Protein AF-A0A2Z2KR26-F1 (afdb_monomer_lite)

Structure (mmCIF, N/CA/C/O backbone):
data_AF-A0A2Z2KR26-F1
#
_entry.id   AF-A0A2Z2KR26-F1
#
loop_
_atom_site.group_PDB
_atom_site.id
_atom_site.type_symbol
_atom_site.label_atom_id
_atom_site.label_alt_id
_atom_site.label_comp_id
_atom_site.label_asym_id
_atom_site.label_entity_id
_atom_site.label_seq_id
_atom_site.pdbx_PDB_ins_code
_atom_site.Cartn_x
_atom_site.Cartn_y
_atom_site.Cartn_z
_atom_site.occupancy
_atom_site.B_iso_or_equiv
_atom_site.auth_seq_id
_atom_site.auth_comp_id
_atom_site.auth_asym_id
_atom_site.auth_atom_id
_atom_site.pdbx_PDB_model_num
ATOM 1 N N . MET A 1 1 ? -11.160 -92.197 1.925 1.00 49.91 1 MET A N 1
ATOM 2 C CA . MET A 1 1 ? -10.062 -91.532 1.188 1.00 49.91 1 MET A CA 1
ATOM 3 C C . MET A 1 1 ? -10.575 -91.159 -0.193 1.00 49.91 1 MET A C 1
ATOM 5 O O . MET A 1 1 ? -11.254 -91.985 -0.786 1.00 49.91 1 MET A O 1
ATOM 9 N N . ALA A 1 2 ? -10.219 -89.952 -0.644 1.00 50.59 2 ALA A N 1
ATOM 10 C CA . ALA A 1 2 ? -10.599 -89.254 -1.880 1.00 50.59 2 ALA A CA 1
ATOM 11 C C . ALA A 1 2 ? -11.915 -88.451 -1.834 1.00 50.59 2 ALA A C 1
ATOM 13 O O . ALA A 1 2 ? -12.913 -88.837 -2.432 1.00 50.59 2 ALA A O 1
ATOM 14 N N . GLU A 1 3 ? -11.868 -87.281 -1.190 1.00 43.31 3 GLU A N 1
ATOM 15 C CA . GLU A 1 3 ? -12.733 -86.158 -1.562 1.00 43.31 3 GLU A CA 1
ATOM 16 C C . GLU A 1 3 ? -11.897 -85.219 -2.443 1.00 43.31 3 GLU A C 1
ATOM 18 O O . GLU A 1 3 ? -10.825 -84.758 -2.044 1.00 43.31 3 GLU A O 1
ATOM 23 N N . LYS A 1 4 ? -12.321 -85.063 -3.699 1.00 52.75 4 LYS A N 1
ATOM 24 C CA . LYS A 1 4 ? -11.693 -84.188 -4.689 1.00 52.75 4 LYS A CA 1
ATOM 25 C C . LYS A 1 4 ? -12.066 -82.744 -4.363 1.00 52.75 4 LYS A C 1
ATOM 27 O O . LYS A 1 4 ? -13.241 -82.432 -4.223 1.00 52.75 4 LYS A O 1
ATOM 32 N N . THR A 1 5 ? -11.062 -81.882 -4.290 1.00 45.09 5 THR A N 1
ATOM 33 C CA . THR A 1 5 ? -11.213 -80.428 -4.223 1.00 45.09 5 THR A CA 1
ATOM 34 C C . THR A 1 5 ? -11.721 -79.901 -5.566 1.00 45.09 5 THR A C 1
ATOM 36 O O . THR A 1 5 ? -10.989 -79.955 -6.556 1.00 45.09 5 THR A O 1
ATOM 39 N N . ASP A 1 6 ? -12.956 -79.404 -5.599 1.00 48.00 6 ASP A N 1
ATOM 40 C CA . ASP A 1 6 ? -13.482 -78.578 -6.687 1.00 48.00 6 ASP A CA 1
ATOM 41 C C . ASP A 1 6 ? -13.163 -77.111 -6.359 1.00 48.00 6 ASP A C 1
ATOM 43 O O . ASP A 1 6 ? -13.565 -76.594 -5.316 1.00 48.00 6 ASP A O 1
ATOM 47 N N . ALA A 1 7 ? -12.345 -76.470 -7.192 1.00 54.47 7 ALA A N 1
ATOM 48 C CA . ALA A 1 7 ? -12.055 -75.047 -7.080 1.00 54.47 7 ALA A CA 1
ATOM 49 C C . ALA A 1 7 ? -13.142 -74.276 -7.846 1.00 54.47 7 ALA A C 1
ATOM 51 O O . ALA A 1 7 ? -13.258 -74.481 -9.060 1.00 54.47 7 ALA A O 1
ATOM 52 N N . PRO A 1 8 ? -13.914 -73.370 -7.214 1.00 51.34 8 PRO A N 1
ATOM 53 C CA . PRO A 1 8 ? -14.866 -72.565 -7.955 1.00 51.34 8 PRO A CA 1
ATOM 54 C C . PRO A 1 8 ? -14.085 -71.575 -8.818 1.00 51.34 8 PRO A C 1
ATOM 56 O O . PRO A 1 8 ? -13.494 -70.609 -8.335 1.00 51.34 8 PRO A O 1
ATOM 59 N N . THR A 1 9 ? -14.077 -71.832 -10.122 1.00 51.34 9 THR A N 1
ATOM 60 C CA . THR A 1 9 ? -13.609 -70.870 -11.118 1.00 51.34 9 THR A CA 1
ATOM 61 C C . THR A 1 9 ? -14.747 -69.868 -11.307 1.00 51.34 9 THR A C 1
ATOM 63 O O . THR A 1 9 ? -15.649 -70.082 -12.115 1.00 51.34 9 THR A O 1
ATOM 66 N N . ALA A 1 10 ? -14.776 -68.819 -10.481 1.00 55.88 10 ALA A N 1
ATOM 67 C CA . ALA A 1 10 ? -15.762 -67.750 -10.594 1.00 55.88 10 ALA A CA 1
ATOM 68 C C . ALA A 1 10 ? -15.545 -67.008 -11.922 1.00 55.88 10 ALA A C 1
ATOM 70 O O . ALA A 1 10 ? -14.549 -66.312 -12.109 1.00 55.88 10 ALA A O 1
ATOM 71 N N . THR A 1 11 ? -16.466 -67.208 -12.866 1.00 51.25 11 THR A N 1
ATOM 72 C CA . THR A 1 11 ? -16.536 -66.412 -14.094 1.00 51.25 11 THR A CA 1
ATOM 73 C C . THR A 1 11 ? -17.292 -65.129 -13.745 1.00 51.25 11 THR A C 1
ATOM 75 O O . THR A 1 11 ? -18.431 -65.243 -13.287 1.00 51.25 11 THR A O 1
ATOM 78 N N . PRO A 1 12 ? -16.689 -63.937 -13.896 1.00 60.00 12 PRO A N 1
ATOM 79 C CA . PRO A 1 12 ? -17.327 -62.685 -13.499 1.00 60.00 12 PRO A CA 1
ATOM 80 C C . PRO A 1 12 ? -18.620 -62.459 -14.288 1.00 60.00 12 PRO A C 1
ATOM 82 O O . PRO A 1 12 ? -18.698 -62.745 -15.487 1.00 60.00 12 PRO A O 1
ATOM 85 N N . THR A 1 13 ? -19.649 -61.972 -13.601 1.00 61.34 13 THR A N 1
ATOM 86 C CA . THR A 1 13 ? -20.971 -61.713 -14.180 1.00 61.34 13 THR A CA 1
ATOM 87 C C . THR A 1 13 ? -20.961 -60.467 -15.073 1.00 61.34 13 THR A C 1
ATOM 89 O O . THR A 1 13 ? -20.104 -59.590 -14.966 1.00 61.34 13 THR A O 1
ATOM 92 N N . ALA A 1 14 ? -21.937 -60.363 -15.981 1.00 63.22 14 ALA A N 1
ATOM 93 C CA . ALA A 1 14 ? -22.038 -59.240 -16.918 1.00 63.22 14 ALA A CA 1
ATOM 94 C C . ALA A 1 14 ? -22.244 -57.869 -16.231 1.00 63.22 14 ALA A C 1
ATOM 96 O O . ALA A 1 14 ? -21.935 -56.840 -16.831 1.00 63.22 14 ALA A O 1
ATOM 97 N N . GLU A 1 15 ? -22.746 -57.840 -14.991 1.00 60.28 15 GLU A N 1
ATOM 98 C CA . GLU A 1 15 ? -22.842 -56.621 -14.173 1.00 60.28 15 GLU A CA 1
ATOM 99 C C . GLU A 1 15 ? -21.497 -56.234 -13.547 1.00 60.28 15 GLU A C 1
ATOM 101 O O . GLU A 1 15 ? -21.145 -55.055 -13.556 1.00 60.28 15 GLU A O 1
ATOM 106 N N . GLU A 1 16 ? -20.700 -57.208 -13.096 1.00 59.56 16 GLU A N 1
ATOM 107 C CA . GLU A 1 16 ? -19.345 -56.962 -12.585 1.00 59.56 16 GLU A CA 1
ATOM 108 C C . GLU A 1 16 ? -18.426 -56.438 -13.698 1.00 59.56 16 GLU A C 1
ATOM 110 O O . GLU A 1 16 ? -17.691 -55.480 -13.484 1.00 59.56 16 GLU A O 1
ATOM 115 N N . LEU A 1 17 ? -18.532 -56.973 -14.920 1.00 62.06 17 LEU A N 1
ATOM 116 C CA . LEU A 1 17 ? -17.764 -56.481 -16.074 1.00 62.06 17 LEU A CA 1
ATOM 117 C C . LEU A 1 17 ? -18.110 -55.028 -16.450 1.00 62.06 17 LEU A C 1
ATOM 119 O O . LEU A 1 17 ? -17.209 -54.256 -16.777 1.00 62.06 17 LEU A O 1
ATOM 123 N N . LYS A 1 18 ? -19.385 -54.625 -16.343 1.00 69.69 18 LYS A N 1
ATOM 124 C CA . LYS A 1 18 ? -19.812 -53.234 -16.582 1.00 69.69 18 LYS A CA 1
ATOM 125 C C . LYS A 1 18 ? -19.312 -52.269 -15.509 1.00 69.69 18 LYS A C 1
ATOM 127 O O . LYS A 1 18 ? -18.896 -51.165 -15.846 1.00 69.69 18 LYS A O 1
ATOM 132 N N . ALA A 1 19 ? -19.327 -52.677 -14.240 1.00 66.69 19 ALA A N 1
ATOM 133 C CA . ALA A 1 19 ? -18.816 -51.852 -13.145 1.00 66.69 19 ALA A CA 1
ATOM 134 C C . ALA A 1 19 ? -17.302 -51.604 -13.279 1.00 66.69 19 ALA A C 1
ATOM 136 O O . ALA A 1 19 ? -16.837 -50.484 -13.069 1.00 66.69 19 ALA A O 1
ATOM 137 N N . ILE A 1 20 ? -16.546 -52.619 -13.717 1.00 66.38 20 ILE A N 1
ATOM 138 C CA . ILE A 1 20 ? -15.100 -52.510 -13.958 1.00 66.38 20 ILE A CA 1
ATOM 139 C C . ILE A 1 20 ? -14.808 -51.594 -15.165 1.00 66.38 20 ILE A C 1
ATOM 141 O O . ILE A 1 20 ? -13.871 -50.792 -15.119 1.00 66.38 20 ILE A O 1
ATOM 145 N N . GLU A 1 21 ? -15.612 -51.645 -16.235 1.00 67.19 21 GLU A N 1
ATOM 146 C CA . GLU A 1 21 ? -15.504 -50.710 -17.372 1.00 67.19 21 GLU A CA 1
ATOM 147 C C . GLU A 1 21 ? -15.824 -49.257 -16.979 1.00 67.19 21 GLU A C 1
ATOM 149 O O . GLU A 1 21 ? -15.167 -48.322 -17.444 1.00 67.19 21 GLU A O 1
ATOM 154 N N . GLU A 1 22 ? -16.806 -49.044 -16.102 1.00 65.44 22 GLU A N 1
ATOM 155 C CA . GLU A 1 22 ? -17.192 -47.702 -15.664 1.00 65.44 22 GLU A CA 1
ATOM 156 C C . GLU A 1 22 ? -16.149 -47.084 -14.715 1.00 65.44 22 GLU A C 1
ATOM 158 O O . GLU A 1 22 ? -15.782 -45.917 -14.884 1.00 65.44 22 GLU A O 1
ATOM 163 N N . GLU A 1 23 ? -15.584 -47.866 -13.785 1.00 66.12 23 GLU A N 1
ATOM 164 C CA . GLU A 1 23 ? -14.467 -47.435 -12.928 1.00 66.12 23 GLU A CA 1
ATOM 165 C C . GLU A 1 23 ? -13.190 -47.147 -13.727 1.00 66.12 23 GLU A C 1
ATOM 167 O O . GLU A 1 23 ? -12.523 -46.134 -13.492 1.00 66.12 23 GLU A O 1
ATOM 172 N N . THR A 1 24 ? -12.852 -47.998 -14.701 1.00 62.53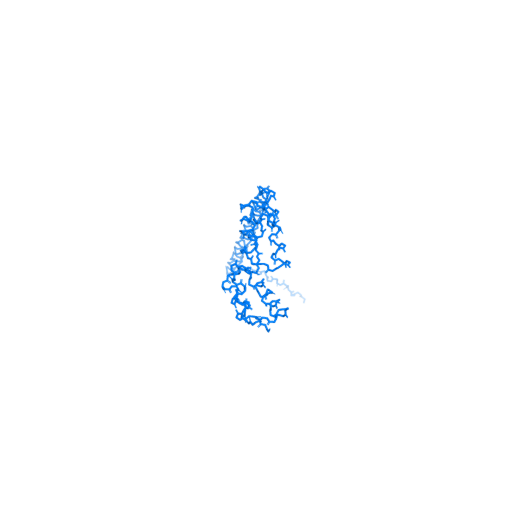 24 THR A N 1
ATOM 173 C CA . THR A 1 24 ? -11.657 -47.795 -15.538 1.00 62.53 24 THR A CA 1
ATOM 174 C C . THR A 1 24 ? -11.787 -46.561 -16.427 1.00 62.53 24 THR A C 1
ATOM 176 O O . THR A 1 24 ? -10.813 -45.819 -16.582 1.00 62.53 24 THR A O 1
ATOM 179 N N . LYS A 1 25 ? -12.988 -46.264 -16.936 1.00 71.56 25 LYS A N 1
ATOM 180 C CA . LYS A 1 25 ? -13.256 -45.036 -17.696 1.00 71.56 25 LYS A CA 1
ATOM 181 C C . LYS A 1 25 ? -13.179 -43.779 -16.821 1.00 71.56 25 LYS A C 1
ATOM 183 O O . LYS A 1 25 ? -12.537 -42.809 -17.219 1.00 71.56 25 LYS A O 1
ATOM 188 N N . LYS A 1 26 ? -13.737 -43.815 -15.604 1.00 69.44 26 LYS A N 1
ATOM 189 C CA . LYS A 1 26 ? -13.668 -42.699 -14.639 1.00 69.44 26 LYS A CA 1
ATOM 190 C C . LYS A 1 26 ? -12.236 -42.392 -14.207 1.00 69.44 26 LYS A C 1
ATOM 192 O O . LYS A 1 26 ? -11.847 -41.229 -14.116 1.00 69.44 26 LYS A O 1
ATOM 197 N N . LYS A 1 27 ? -11.436 -43.436 -13.973 1.00 71.00 27 LYS A N 1
ATOM 198 C CA . LYS A 1 27 ? -10.019 -43.296 -13.626 1.00 71.00 27 LYS A CA 1
ATOM 199 C C . LYS A 1 27 ? -9.205 -42.729 -14.794 1.00 71.00 27 LYS A C 1
ATOM 201 O O . LYS A 1 27 ? -8.383 -41.845 -14.580 1.00 71.00 27 LYS A O 1
ATOM 206 N N . ALA A 1 28 ? -9.481 -43.166 -16.024 1.00 68.44 28 ALA A N 1
ATOM 207 C CA . ALA A 1 28 ? -8.828 -42.635 -17.219 1.00 68.44 28 ALA A CA 1
ATOM 208 C C . ALA A 1 28 ? -9.170 -41.155 -17.480 1.00 68.44 28 ALA A C 1
ATOM 210 O O . ALA A 1 28 ? -8.293 -40.394 -17.882 1.00 68.44 28 ALA A O 1
ATOM 211 N N . GLU A 1 29 ? -10.409 -40.721 -17.225 1.00 69.00 29 GLU A N 1
ATOM 212 C CA . GLU A 1 29 ? -10.805 -39.307 -17.335 1.00 69.00 29 GLU A CA 1
ATOM 213 C C . GLU A 1 29 ? -10.166 -38.433 -16.242 1.00 69.00 29 GLU A C 1
ATOM 215 O O . GLU A 1 29 ? -9.726 -37.318 -16.530 1.00 69.00 29 GLU A O 1
ATOM 220 N N . ALA A 1 30 ? -10.031 -38.949 -15.015 1.00 66.75 30 ALA A N 1
ATOM 221 C CA . ALA A 1 30 ? -9.342 -38.258 -13.924 1.00 66.75 30 ALA A CA 1
ATOM 222 C C . ALA A 1 30 ? -7.828 -38.116 -14.176 1.00 66.75 30 ALA A C 1
ATOM 224 O O . ALA A 1 30 ? -7.283 -37.024 -14.013 1.00 66.75 30 ALA A O 1
ATOM 225 N N . ASP A 1 31 ? -7.166 -39.182 -14.642 1.00 69.25 31 ASP A N 1
ATOM 226 C CA . ASP A 1 31 ? -5.738 -39.171 -14.994 1.00 69.25 31 ASP A CA 1
ATOM 227 C C . ASP A 1 31 ? -5.459 -38.215 -16.179 1.00 69.25 31 ASP A C 1
ATOM 229 O O . ASP A 1 31 ? -4.430 -37.534 -16.214 1.00 69.25 31 ASP A O 1
ATOM 233 N N . LYS A 1 32 ? -6.399 -38.089 -17.128 1.00 71.25 32 LYS A N 1
ATOM 234 C CA . LYS A 1 32 ? -6.282 -37.166 -18.270 1.00 71.25 32 LYS A CA 1
ATOM 235 C C . LYS A 1 32 ? -6.482 -35.700 -17.864 1.00 71.25 32 LYS A C 1
ATOM 237 O O . LYS A 1 32 ? -5.683 -34.858 -18.265 1.00 71.25 32 LYS A O 1
ATOM 242 N N . LYS A 1 33 ? -7.468 -35.409 -17.006 1.00 71.56 33 LYS A N 1
ATOM 243 C CA . LYS A 1 33 ? -7.714 -34.059 -16.462 1.00 71.56 33 LYS A CA 1
ATOM 244 C C . LYS A 1 33 ? -6.566 -33.576 -15.568 1.00 71.56 33 LYS A C 1
ATOM 246 O O . LYS A 1 33 ? -6.180 -32.416 -15.652 1.00 71.56 33 LYS A O 1
ATOM 251 N N . ALA A 1 34 ? -5.981 -34.465 -14.762 1.00 67.31 34 ALA A N 1
ATOM 252 C CA . ALA A 1 34 ? -4.818 -34.144 -13.934 1.00 67.31 34 ALA A CA 1
ATOM 253 C C . ALA A 1 34 ? -3.567 -33.837 -14.778 1.00 67.31 34 ALA A C 1
ATOM 255 O O . ALA A 1 34 ? -2.793 -32.942 -14.442 1.00 67.31 34 ALA A O 1
ATOM 256 N N . LYS A 1 35 ? -3.384 -34.544 -15.901 1.00 70.06 35 LYS A N 1
ATOM 257 C CA . LYS A 1 35 ? -2.283 -34.288 -16.836 1.00 70.06 35 LYS A CA 1
ATOM 258 C C . LYS A 1 35 ? -2.458 -32.970 -17.601 1.00 70.06 35 LYS A C 1
ATOM 260 O O . LYS A 1 35 ? -1.490 -32.230 -17.740 1.00 70.06 35 LYS A O 1
ATOM 265 N N . GLU A 1 36 ? -3.679 -32.645 -18.028 1.00 69.94 36 GLU A N 1
ATOM 266 C CA . GLU A 1 36 ? -3.997 -31.362 -18.676 1.00 69.94 36 GLU A CA 1
ATOM 267 C C . GLU A 1 36 ? -3.846 -30.168 -17.712 1.00 69.94 36 GLU A C 1
ATOM 269 O O . GLU A 1 36 ? -3.309 -29.133 -18.105 1.00 69.94 36 GLU A O 1
ATOM 274 N N . GLU A 1 37 ? -4.233 -30.305 -16.435 1.00 65.19 37 GLU A N 1
ATOM 275 C CA . GLU A 1 37 ? -4.007 -29.269 -15.409 1.00 65.19 37 GLU A CA 1
ATOM 276 C C . GLU A 1 37 ? -2.516 -29.072 -15.080 1.00 65.19 37 GLU A C 1
ATOM 278 O O . GLU A 1 37 ? -2.085 -27.939 -14.847 1.00 65.19 37 GLU A O 1
ATOM 283 N N . ALA A 1 38 ? -1.714 -30.143 -15.090 1.00 66.44 38 ALA A N 1
ATOM 284 C CA . ALA A 1 38 ? -0.266 -30.063 -14.896 1.00 66.44 38 ALA A CA 1
ATOM 285 C C . ALA A 1 38 ? 0.439 -29.384 -16.085 1.00 66.44 38 ALA A C 1
ATOM 287 O O . ALA A 1 38 ? 1.208 -28.446 -15.882 1.00 66.44 38 ALA A O 1
ATOM 288 N N . GLU A 1 39 ? 0.111 -29.773 -17.323 1.00 70.38 39 GLU A N 1
ATOM 289 C CA . GLU A 1 39 ? 0.669 -29.160 -18.539 1.00 70.38 39 GLU A CA 1
ATOM 290 C C . GLU A 1 39 ? 0.249 -27.683 -18.689 1.00 70.38 39 GLU A C 1
ATOM 292 O O . GLU A 1 39 ? 1.050 -26.845 -19.114 1.00 70.38 39 GLU A O 1
ATOM 297 N N . ALA A 1 40 ? -0.974 -27.325 -18.277 1.00 69.25 40 ALA A N 1
ATOM 298 C CA . ALA A 1 40 ? -1.431 -25.936 -18.240 1.00 69.25 40 ALA A CA 1
ATOM 299 C C . ALA A 1 40 ? -0.691 -25.098 -17.181 1.00 69.25 40 ALA A C 1
ATOM 301 O O . ALA A 1 40 ? -0.342 -23.947 -17.454 1.00 69.25 40 ALA A O 1
ATOM 302 N N . LYS A 1 41 ? -0.401 -25.664 -15.998 1.00 67.81 41 LYS A N 1
ATOM 303 C CA . LYS A 1 41 ? 0.410 -25.004 -14.959 1.00 67.81 41 LYS A CA 1
ATOM 304 C C . LYS A 1 41 ? 1.855 -24.791 -15.398 1.00 67.81 41 LYS A C 1
ATOM 306 O O . LYS A 1 41 ? 2.377 -23.699 -15.188 1.00 67.81 41 LYS A O 1
ATOM 311 N N . ASP A 1 42 ? 2.480 -25.780 -16.032 1.00 66.94 42 ASP A N 1
ATOM 312 C CA . ASP A 1 42 ? 3.856 -25.657 -16.527 1.00 66.94 42 ASP A CA 1
ATOM 313 C C . ASP A 1 42 ? 3.966 -24.621 -17.653 1.00 66.94 42 ASP A C 1
ATOM 315 O O . ASP A 1 42 ? 4.895 -23.809 -17.670 1.00 66.94 42 ASP A O 1
ATOM 319 N N . LYS A 1 43 ? 2.980 -24.570 -18.556 1.00 67.81 43 LYS A N 1
ATOM 320 C CA . LYS A 1 43 ? 2.927 -23.552 -19.613 1.00 67.81 43 LYS A CA 1
ATOM 321 C C . LYS A 1 43 ? 2.680 -22.148 -19.049 1.00 67.81 43 LYS A C 1
ATOM 323 O O . LYS A 1 43 ? 3.353 -21.208 -19.467 1.00 67.81 43 LYS A O 1
ATOM 328 N N . ALA A 1 44 ? 1.794 -22.008 -18.062 1.00 66.00 44 ALA A N 1
ATOM 329 C CA . ALA A 1 44 ? 1.559 -20.73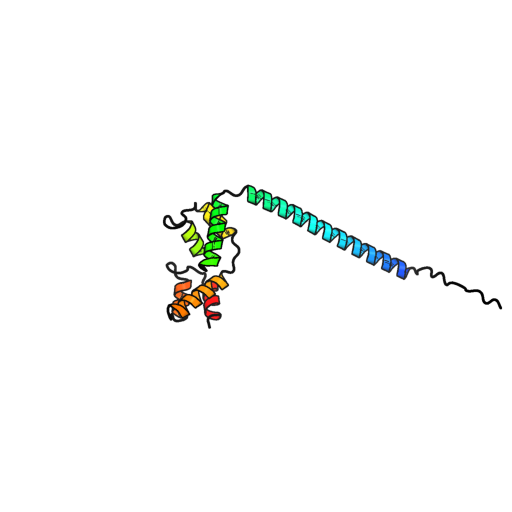9 -17.371 1.00 66.00 44 ALA A CA 1
ATOM 330 C C . ALA A 1 44 ? 2.793 -20.269 -16.579 1.00 66.00 44 ALA A C 1
ATOM 332 O O . ALA A 1 44 ? 3.121 -19.085 -16.600 1.00 66.00 44 ALA A O 1
ATOM 333 N N . ALA A 1 45 ? 3.517 -21.186 -15.931 1.00 64.69 45 ALA A N 1
ATOM 334 C CA . ALA A 1 45 ? 4.749 -20.878 -15.209 1.00 64.69 45 ALA A CA 1
ATOM 335 C C . ALA A 1 45 ? 5.892 -20.474 -16.157 1.00 64.69 45 ALA A C 1
ATOM 337 O O . ALA A 1 45 ? 6.621 -19.524 -15.871 1.00 64.69 45 ALA A O 1
ATOM 338 N N . ALA A 1 46 ? 6.031 -21.141 -17.307 1.00 64.38 46 ALA A N 1
ATOM 339 C CA . ALA A 1 46 ? 7.011 -20.777 -18.329 1.00 64.38 46 ALA A CA 1
ATOM 340 C C . ALA A 1 46 ? 6.708 -19.406 -18.964 1.00 64.38 46 ALA A C 1
ATOM 342 O O . ALA A 1 46 ? 7.620 -18.603 -19.162 1.00 64.38 46 ALA A O 1
ATOM 343 N N . GLU A 1 47 ? 5.433 -19.105 -19.227 1.00 64.38 47 GLU A N 1
ATOM 344 C CA . GLU A 1 47 ? 4.998 -17.801 -19.742 1.00 64.38 47 GLU A CA 1
ATOM 345 C C . GLU A 1 47 ? 5.149 -16.683 -18.698 1.00 64.38 47 GLU A C 1
ATOM 347 O O . GLU A 1 47 ? 5.587 -15.586 -19.045 1.00 64.38 47 GLU A O 1
ATOM 352 N N . ALA A 1 48 ? 4.859 -16.949 -17.419 1.00 65.88 48 ALA A N 1
ATOM 353 C CA . ALA A 1 48 ? 5.094 -16.003 -16.327 1.00 65.88 48 ALA A CA 1
ATOM 354 C C . ALA A 1 48 ? 6.586 -15.683 -16.169 1.00 65.88 48 ALA A C 1
ATOM 356 O O . ALA A 1 48 ? 6.957 -14.520 -16.038 1.00 65.88 48 ALA A O 1
ATOM 357 N N . LYS A 1 49 ? 7.453 -16.696 -16.274 1.00 62.56 49 LYS A N 1
ATOM 358 C CA . LYS A 1 49 ? 8.908 -16.529 -16.175 1.00 62.56 49 LYS A CA 1
ATOM 359 C C . LYS A 1 49 ? 9.498 -15.761 -17.365 1.00 62.56 49 LYS A C 1
ATOM 361 O O . LYS A 1 49 ? 10.349 -14.900 -17.181 1.00 62.56 49 LYS A O 1
ATOM 366 N N . ALA A 1 50 ? 8.999 -16.007 -18.578 1.00 67.94 50 ALA A N 1
ATOM 367 C CA . ALA A 1 50 ? 9.388 -15.235 -19.759 1.00 67.94 50 ALA A CA 1
ATOM 368 C C . ALA A 1 50 ? 8.909 -13.771 -19.688 1.00 67.94 50 ALA A C 1
ATOM 370 O O . ALA A 1 50 ? 9.624 -12.866 -20.119 1.00 67.94 50 ALA A O 1
ATOM 371 N N . LYS A 1 51 ? 7.719 -13.523 -19.117 1.00 68.38 51 LYS A N 1
ATOM 372 C CA . LYS A 1 51 ? 7.231 -12.163 -18.851 1.00 68.38 51 LYS A CA 1
ATOM 373 C C . LYS A 1 51 ? 8.097 -11.463 -17.812 1.00 68.38 51 LYS A C 1
ATOM 375 O O . LYS A 1 51 ? 8.565 -10.369 -18.100 1.00 68.38 51 LYS A O 1
ATOM 380 N N . GLU A 1 52 ? 8.384 -12.111 -16.686 1.00 68.69 52 GLU A N 1
ATOM 381 C CA . GLU A 1 52 ? 9.316 -11.640 -15.652 1.00 68.69 52 GLU A CA 1
ATOM 382 C C . GLU A 1 52 ? 10.665 -11.204 -16.244 1.00 68.69 52 GLU A C 1
ATOM 384 O O . GLU A 1 52 ? 11.141 -10.111 -15.946 1.00 68.69 52 GLU A O 1
ATOM 389 N N . ASP A 1 53 ? 11.277 -11.992 -17.131 1.00 74.75 53 ASP A N 1
ATOM 390 C CA . ASP A 1 53 ? 12.564 -11.640 -17.754 1.00 74.75 53 ASP A CA 1
ATOM 391 C C . ASP A 1 53 ? 12.483 -10.416 -18.685 1.00 74.75 53 ASP A C 1
ATOM 393 O O . ASP A 1 53 ? 13.473 -9.702 -18.845 1.00 74.75 53 ASP A O 1
ATOM 397 N N . SER A 1 54 ? 11.303 -10.124 -19.242 1.00 85.00 54 SER A N 1
ATOM 398 C CA . SER A 1 54 ? 11.060 -8.938 -20.077 1.00 85.00 54 SER A CA 1
ATOM 399 C C . SER A 1 54 ? 10.726 -7.664 -19.287 1.00 85.00 54 SER A C 1
ATOM 401 O O . SER A 1 54 ? 10.749 -6.572 -19.856 1.00 85.00 54 SER A O 1
ATOM 403 N N . VAL A 1 55 ? 10.432 -7.778 -17.985 1.00 90.25 55 VAL A N 1
ATOM 404 C CA . VAL A 1 55 ? 10.088 -6.629 -17.135 1.00 90.25 55 VAL A CA 1
ATOM 405 C C . VAL A 1 55 ? 11.322 -5.736 -16.937 1.00 90.25 55 VAL A C 1
ATOM 407 O O . VAL A 1 55 ? 12.373 -6.232 -16.509 1.00 90.25 55 VAL A O 1
ATOM 410 N N . PRO A 1 56 ? 11.225 -4.415 -17.187 1.00 95.81 56 PRO A N 1
ATOM 411 C CA . PRO A 1 56 ? 12.339 -3.494 -16.992 1.00 95.81 56 PRO A CA 1
ATOM 412 C C . PRO A 1 56 ? 12.907 -3.530 -15.565 1.00 95.81 56 PRO A C 1
ATOM 414 O O . PRO A 1 56 ? 12.181 -3.688 -14.583 1.00 95.81 56 PRO A O 1
ATOM 417 N N . ARG A 1 57 ? 14.222 -3.307 -15.428 1.00 96.12 57 ARG A N 1
ATOM 418 C CA . ARG A 1 57 ? 14.927 -3.324 -14.128 1.00 96.12 57 ARG A CA 1
ATOM 419 C C . ARG A 1 57 ? 14.255 -2.435 -13.076 1.00 96.12 57 ARG A C 1
ATOM 421 O O . ARG A 1 57 ? 14.168 -2.822 -11.912 1.00 96.12 57 ARG A O 1
ATOM 428 N N . GLU A 1 58 ? 13.805 -1.247 -13.473 1.00 97.12 58 GLU A N 1
ATOM 429 C CA . GLU A 1 58 ? 13.177 -0.288 -12.556 1.00 97.12 58 GLU A CA 1
ATOM 430 C C . GLU A 1 58 ? 11.811 -0.757 -12.070 1.00 97.12 58 GLU A C 1
ATOM 432 O O . GLU A 1 58 ? 11.505 -0.564 -10.905 1.00 97.12 58 GLU A O 1
ATOM 437 N N . HIS A 1 59 ? 11.044 -1.473 -12.892 1.00 98.19 59 HIS A N 1
ATOM 438 C CA . HIS A 1 59 ? 9.753 -2.036 -12.491 1.00 98.19 59 HIS A CA 1
ATOM 439 C C . HIS A 1 59 ? 9.930 -3.122 -11.420 1.00 98.19 59 HIS A C 1
ATOM 441 O O . HIS A 1 59 ? 9.238 -3.117 -10.406 1.00 98.19 59 HIS A O 1
ATOM 447 N N . LYS A 1 60 ? 10.929 -4.003 -11.586 1.00 96.94 60 LYS A N 1
ATOM 448 C CA . LYS A 1 60 ? 11.288 -5.002 -10.560 1.00 96.94 60 LYS A CA 1
ATOM 449 C C . LYS A 1 60 ? 11.751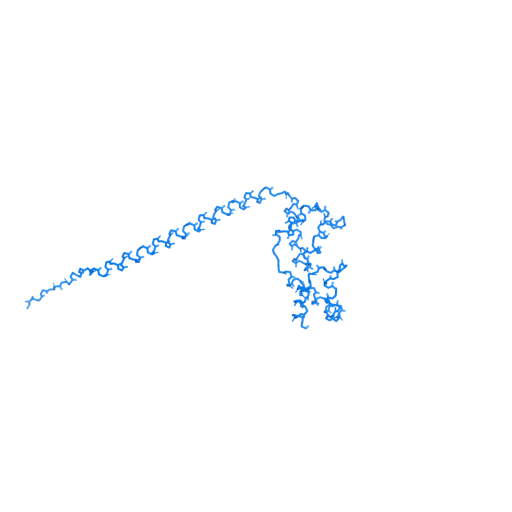 -4.341 -9.261 1.00 96.94 60 LYS A C 1
ATOM 451 O O . LYS A 1 60 ? 11.442 -4.810 -8.172 1.00 96.94 60 LYS A O 1
ATOM 456 N N . SER A 1 61 ? 12.516 -3.257 -9.385 1.00 97.81 61 SER A N 1
ATOM 457 C CA . SER A 1 61 ? 13.047 -2.519 -8.234 1.00 97.81 61 SER A CA 1
ATOM 458 C C . SER A 1 61 ? 11.935 -1.783 -7.483 1.00 97.81 61 SER A C 1
ATOM 460 O O . SER A 1 61 ? 11.901 -1.847 -6.257 1.00 97.81 61 SER A O 1
ATOM 462 N N . ALA A 1 62 ? 11.007 -1.152 -8.209 1.00 98.62 62 ALA A N 1
ATOM 463 C CA . ALA A 1 62 ? 9.828 -0.492 -7.660 1.00 98.62 62 ALA A CA 1
ATOM 464 C C . ALA A 1 62 ? 8.901 -1.491 -6.957 1.00 98.62 62 ALA A C 1
ATOM 466 O O . ALA A 1 62 ? 8.485 -1.224 -5.836 1.00 98.62 62 ALA A O 1
ATOM 467 N N . LEU A 1 63 ? 8.650 -2.669 -7.548 1.00 98.50 63 LEU A N 1
ATOM 468 C CA . LEU A 1 63 ? 7.863 -3.732 -6.906 1.00 98.50 63 LEU A CA 1
ATOM 469 C C . LEU A 1 63 ? 8.485 -4.159 -5.574 1.00 98.50 63 LEU A C 1
ATOM 471 O O . LEU A 1 63 ? 7.821 -4.148 -4.544 1.00 98.50 63 LEU A O 1
ATOM 475 N N . LYS A 1 64 ? 9.792 -4.424 -5.566 1.00 98.31 64 LYS A N 1
ATOM 476 C CA . LYS A 1 64 ? 10.501 -4.823 -4.346 1.00 98.31 64 LYS A CA 1
ATOM 477 C C . LYS A 1 64 ? 10.486 -3.733 -3.268 1.00 98.31 64 LYS A C 1
ATOM 479 O O . LYS A 1 64 ? 10.453 -4.022 -2.077 1.00 98.31 64 LYS A O 1
ATOM 484 N N . LYS A 1 65 ? 10.524 -2.462 -3.675 1.00 98.50 65 LYS A N 1
ATOM 485 C CA . LYS A 1 65 ? 10.378 -1.311 -2.772 1.00 98.50 65 LYS A CA 1
ATOM 486 C C . LYS A 1 65 ? 8.958 -1.189 -2.229 1.00 98.50 65 LYS A C 1
ATOM 488 O O . LYS A 1 65 ? 8.809 -0.973 -1.031 1.00 98.50 65 LYS A O 1
ATOM 493 N N . ALA A 1 66 ? 7.948 -1.387 -3.072 1.00 98.69 66 ALA A N 1
ATOM 494 C CA . ALA A 1 66 ? 6.550 -1.426 -2.661 1.00 98.69 66 ALA A CA 1
ATOM 495 C C . ALA A 1 66 ? 6.317 -2.495 -1.588 1.00 98.69 66 ALA A C 1
ATOM 497 O O . ALA A 1 66 ? 5.719 -2.198 -0.560 1.00 98.69 66 ALA A O 1
ATOM 498 N N . GLU A 1 67 ? 6.851 -3.702 -1.794 1.00 98.56 67 GLU A N 1
ATOM 499 C CA . GLU A 1 67 ? 6.770 -4.807 -0.830 1.00 98.56 67 GLU A CA 1
ATOM 500 C C . GLU A 1 67 ? 7.402 -4.422 0.510 1.00 98.56 67 GLU A C 1
ATOM 502 O O . GLU A 1 67 ? 6.774 -4.580 1.552 1.00 98.56 67 GLU A O 1
ATOM 507 N N . MET A 1 68 ? 8.601 -3.827 0.491 1.00 98.50 68 MET A N 1
ATOM 508 C CA . MET A 1 68 ? 9.259 -3.370 1.720 1.00 98.50 68 MET A CA 1
ATOM 509 C C . MET A 1 68 ? 8.457 -2.290 2.454 1.00 98.50 68 MET A C 1
ATOM 511 O O . MET A 1 68 ? 8.394 -2.317 3.679 1.00 98.50 68 MET A O 1
ATOM 515 N N . TYR A 1 69 ? 7.846 -1.338 1.745 1.00 98.50 69 TYR A N 1
ATOM 516 C CA . TYR A 1 69 ? 7.010 -0.316 2.382 1.00 98.50 69 TYR A CA 1
ATOM 517 C C . TYR A 1 69 ? 5.711 -0.893 2.947 1.00 98.50 69 TYR A C 1
ATOM 519 O O . TYR A 1 69 ? 5.310 -0.530 4.055 1.00 98.50 69 TYR A O 1
ATOM 527 N N . ALA A 1 70 ? 5.075 -1.811 2.220 1.00 98.56 70 ALA A N 1
ATOM 528 C CA . ALA A 1 70 ? 3.881 -2.497 2.691 1.00 98.56 70 ALA A CA 1
ATOM 529 C C . ALA A 1 70 ? 4.179 -3.335 3.943 1.00 98.56 70 ALA A C 1
ATOM 531 O O . ALA A 1 70 ? 3.424 -3.263 4.904 1.00 98.56 70 ALA A O 1
ATOM 532 N N . GLU A 1 71 ? 5.291 -4.075 3.961 1.00 98.31 71 GLU A N 1
ATOM 533 C CA . GLU A 1 71 ? 5.650 -4.981 5.056 1.00 98.31 71 GLU A CA 1
ATOM 534 C C . GLU A 1 71 ? 6.231 -4.255 6.274 1.00 98.31 71 GLU A C 1
ATOM 536 O O . GLU A 1 71 ? 5.812 -4.499 7.404 1.00 98.31 71 GLU A O 1
ATOM 541 N N . ALA A 1 72 ? 7.207 -3.369 6.065 1.00 97.69 72 ALA A N 1
ATOM 542 C CA . ALA A 1 72 ? 7.950 -2.758 7.165 1.00 97.69 72 ALA A CA 1
ATOM 543 C C . ALA A 1 72 ? 7.275 -1.498 7.716 1.00 97.69 72 ALA A C 1
ATOM 545 O O . ALA A 1 72 ? 7.469 -1.164 8.883 1.00 97.69 72 ALA A O 1
ATOM 546 N N . MET A 1 73 ? 6.522 -0.776 6.880 1.00 97.25 73 MET A N 1
ATOM 547 C CA . MET A 1 73 ? 5.903 0.498 7.259 1.00 97.25 73 MET A CA 1
ATOM 548 C C . MET A 1 73 ? 4.376 0.448 7.276 1.00 97.25 73 MET A C 1
ATOM 550 O O . MET A 1 73 ? 3.763 1.448 7.643 1.00 97.25 73 MET A O 1
ATOM 554 N N . ASN A 1 74 ? 3.761 -0.684 6.911 1.00 98.56 74 ASN A N 1
ATOM 555 C CA . ASN A 1 74 ? 2.306 -0.861 6.868 1.00 98.56 74 ASN A CA 1
ATOM 556 C C . ASN A 1 74 ? 1.607 0.258 6.082 1.00 98.56 74 ASN A C 1
ATOM 558 O O . ASN A 1 74 ? 0.555 0.747 6.479 1.00 98.56 74 ASN A O 1
ATOM 562 N N . MET A 1 75 ? 2.229 0.729 4.999 1.00 98.62 75 MET A N 1
ATOM 563 C CA . MET A 1 75 ? 1.690 1.837 4.211 1.00 98.62 75 MET A CA 1
ATOM 564 C C . MET A 1 75 ? 0.472 1.398 3.391 1.00 98.62 75 MET A C 1
ATOM 566 O O . MET A 1 75 ? 0.331 0.221 3.036 1.00 98.62 75 MET A O 1
ATOM 570 N N . SER A 1 76 ? -0.386 2.364 3.056 1.00 98.69 76 SER A N 1
ATOM 571 C CA . SER A 1 76 ? -1.485 2.156 2.113 1.00 98.69 76 SER A CA 1
ATOM 572 C C . SER A 1 76 ? -0.980 2.005 0.681 1.00 98.69 76 SER A C 1
ATOM 574 O O . SER A 1 76 ? 0.111 2.459 0.322 1.00 98.69 76 SER A O 1
ATOM 576 N N . LYS A 1 77 ? -1.822 1.427 -0.178 1.00 98.31 77 LYS A N 1
ATOM 577 C CA . LYS A 1 77 ? -1.529 1.281 -1.606 1.00 98.31 77 LYS A CA 1
ATOM 578 C C . LYS A 1 77 ? -1.228 2.631 -2.277 1.00 98.31 77 LYS A C 1
ATOM 580 O O . LYS A 1 77 ? -0.259 2.738 -3.028 1.00 98.31 77 LYS A O 1
ATOM 585 N N . THR A 1 78 ? -2.013 3.664 -1.969 1.00 98.50 78 THR A N 1
ATOM 586 C CA . THR A 1 78 ? -1.822 5.024 -2.501 1.00 98.50 78 THR A CA 1
ATOM 587 C C . THR A 1 78 ? -0.561 5.674 -1.937 1.00 98.50 78 THR A C 1
ATOM 589 O O . THR A 1 78 ? 0.241 6.214 -2.692 1.00 98.50 78 THR A O 1
ATOM 592 N N . GLY A 1 79 ? -0.330 5.563 -0.626 1.00 98.25 79 GLY A N 1
ATOM 593 C CA . GLY A 1 79 ? 0.864 6.115 0.013 1.00 98.25 79 GLY A CA 1
ATOM 594 C C . GLY A 1 79 ? 2.155 5.510 -0.541 1.00 98.25 79 GLY A C 1
ATOM 595 O O . GLY A 1 79 ? 3.141 6.219 -0.728 1.00 98.25 79 GLY A O 1
ATOM 596 N N . ILE A 1 80 ? 2.153 4.214 -0.867 1.00 98.62 80 ILE A N 1
ATOM 597 C CA . ILE A 1 80 ? 3.299 3.562 -1.514 1.00 98.62 80 ILE A CA 1
ATOM 598 C C . ILE A 1 80 ? 3.529 4.128 -2.917 1.00 98.62 80 ILE A C 1
ATOM 600 O O . ILE A 1 80 ? 4.674 4.400 -3.267 1.00 98.62 80 ILE A O 1
ATOM 604 N N . TYR A 1 81 ? 2.480 4.336 -3.718 1.00 98.69 81 TYR A N 1
ATOM 605 C CA . TYR A 1 81 ? 2.628 4.950 -5.042 1.00 98.69 81 TYR A CA 1
ATOM 606 C C . TYR A 1 81 ? 3.275 6.340 -4.951 1.00 98.69 81 TYR A C 1
ATOM 608 O O . TYR A 1 81 ? 4.256 6.623 -5.647 1.00 98.69 81 TYR A O 1
ATOM 616 N N . ASP A 1 82 ? 2.764 7.181 -4.051 1.00 98.19 82 ASP A N 1
ATOM 617 C CA . ASP A 1 82 ? 3.280 8.531 -3.820 1.00 98.19 82 ASP A CA 1
ATOM 618 C C . ASP A 1 82 ? 4.750 8.479 -3.373 1.00 98.19 82 ASP A C 1
ATOM 620 O O . ASP A 1 82 ? 5.593 9.217 -3.880 1.00 98.19 82 ASP A O 1
ATOM 624 N N . GLN A 1 83 ? 5.100 7.544 -2.486 1.00 98.25 83 GLN A N 1
ATOM 625 C CA . GLN A 1 83 ? 6.472 7.365 -2.012 1.00 98.25 83 GLN A CA 1
ATOM 626 C C . GLN A 1 83 ? 7.432 6.880 -3.110 1.00 98.25 83 GLN A C 1
ATOM 628 O O . GLN A 1 83 ? 8.582 7.328 -3.174 1.00 98.25 83 GLN A O 1
ATOM 633 N N . LEU A 1 84 ? 6.979 5.976 -3.983 1.00 98.56 84 LEU A N 1
ATOM 634 C CA . LEU A 1 84 ? 7.779 5.470 -5.100 1.00 98.56 84 LEU A CA 1
ATOM 635 C C . LEU A 1 84 ? 8.044 6.549 -6.154 1.00 98.56 84 LEU A C 1
ATOM 637 O O . LEU A 1 84 ? 9.122 6.561 -6.745 1.00 98.56 84 LEU A O 1
ATOM 641 N N . THR A 1 85 ? 7.076 7.437 -6.388 1.00 98.56 85 THR A N 1
ATOM 642 C CA . THR A 1 85 ? 7.156 8.495 -7.411 1.00 98.56 85 THR A CA 1
ATOM 643 C C . THR A 1 85 ? 7.718 9.817 -6.891 1.00 98.56 85 THR A C 1
ATOM 645 O O . THR A 1 85 ? 8.126 10.660 -7.684 1.00 98.56 85 THR A O 1
ATOM 648 N N . SER A 1 86 ? 7.773 10.007 -5.572 1.00 97.81 86 SER A N 1
ATOM 649 C CA . SER A 1 86 ? 8.286 11.229 -4.954 1.00 97.81 86 SER A CA 1
ATOM 650 C C . SER A 1 86 ? 9.746 11.495 -5.322 1.00 97.81 86 SER A C 1
ATOM 652 O O . SER A 1 86 ? 10.612 10.636 -5.137 1.00 97.81 86 SER A O 1
ATOM 654 N N . GLU A 1 87 ? 10.038 12.735 -5.730 1.00 97.06 87 GLU A N 1
ATOM 655 C CA . GLU A 1 87 ? 11.402 13.232 -5.972 1.00 97.06 87 GLU A CA 1
ATOM 656 C C . GLU A 1 87 ? 12.287 13.165 -4.713 1.00 97.06 87 GLU A C 1
ATOM 658 O O . GLU A 1 87 ? 13.511 13.092 -4.812 1.00 97.06 87 GLU A O 1
ATOM 663 N N . TYR A 1 88 ? 11.669 13.171 -3.526 1.00 93.81 88 TYR A N 1
ATOM 664 C CA . TYR A 1 88 ? 12.341 13.047 -2.228 1.00 93.81 88 TYR A CA 1
ATOM 665 C C . TYR A 1 88 ? 12.336 11.612 -1.676 1.00 93.81 88 TYR A C 1
ATOM 667 O O . TYR A 1 88 ? 12.908 11.365 -0.614 1.00 93.81 88 TYR A O 1
ATOM 675 N N . GLY A 1 89 ? 11.658 10.687 -2.360 1.00 91.38 89 GLY A N 1
ATOM 676 C CA . GLY A 1 89 ? 11.570 9.274 -2.014 1.00 91.38 89 GLY A CA 1
ATOM 677 C C . GLY A 1 89 ? 12.470 8.432 -2.911 1.00 91.38 89 GLY A C 1
ATOM 678 O O . GLY A 1 89 ? 13.692 8.576 -2.900 1.00 91.38 89 GLY A O 1
ATOM 679 N N . GLU A 1 90 ? 11.856 7.533 -3.678 1.00 97.12 90 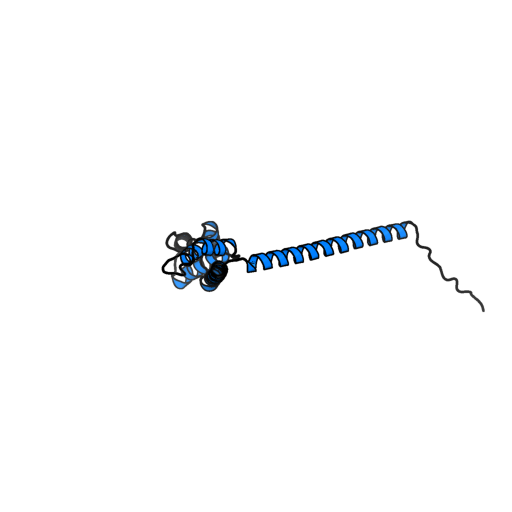GLU A N 1
ATOM 680 C CA . GLU A 1 90 ? 12.584 6.641 -4.590 1.00 97.12 90 GLU A CA 1
ATOM 681 C C . GLU A 1 90 ? 12.742 7.215 -6.006 1.00 97.12 90 GLU A C 1
ATOM 683 O O . GLU A 1 90 ? 13.619 6.768 -6.747 1.00 97.12 90 GLU A O 1
ATOM 688 N N . ASN A 1 91 ? 11.925 8.212 -6.367 1.00 97.94 91 ASN A N 1
ATOM 689 C CA . ASN A 1 91 ? 11.937 8.900 -7.658 1.00 97.94 91 ASN A CA 1
ATOM 690 C C . ASN A 1 91 ? 11.923 7.940 -8.867 1.00 97.94 91 ASN A C 1
ATOM 692 O O . ASN A 1 91 ? 12.623 8.149 -9.863 1.00 97.94 91 ASN A O 1
ATOM 696 N N . PHE A 1 92 ? 11.159 6.847 -8.769 1.00 98.44 92 PHE A N 1
ATOM 697 C CA . PHE A 1 92 ? 10.936 5.951 -9.899 1.00 98.44 92 PHE A CA 1
ATOM 698 C C . PHE A 1 92 ? 10.051 6.628 -10.953 1.00 98.44 92 PHE A C 1
ATOM 700 O O . PHE A 1 92 ? 9.161 7.406 -10.600 1.00 98.44 92 PHE A O 1
ATOM 707 N N . PRO A 1 93 ? 10.213 6.278 -12.244 1.00 98.19 93 PRO A N 1
ATOM 708 C CA . PRO A 1 93 ? 9.250 6.671 -13.263 1.00 98.19 93 PRO A CA 1
ATOM 709 C C . PRO A 1 93 ? 7.829 6.221 -12.880 1.00 98.19 93 PRO A C 1
ATOM 711 O O . PRO A 1 93 ? 7.675 5.098 -12.376 1.00 98.19 93 PRO A O 1
ATOM 714 N N . PRO A 1 94 ? 6.788 7.033 -13.149 1.00 98.06 94 PRO A N 1
ATOM 715 C CA . PRO A 1 94 ? 5.403 6.691 -12.827 1.00 98.06 94 PRO A CA 1
ATOM 716 C C . PRO A 1 94 ? 4.971 5.317 -13.347 1.00 98.06 94 PRO A C 1
ATOM 718 O O . PRO A 1 94 ? 4.256 4.595 -12.662 1.00 98.06 94 PRO A O 1
ATOM 721 N N . GLU A 1 95 ? 5.458 4.898 -14.515 1.00 98.00 95 GLU A N 1
ATOM 722 C CA . GLU A 1 95 ? 5.141 3.595 -15.104 1.00 98.00 95 GLU A CA 1
ATOM 723 C C . GLU A 1 95 ? 5.711 2.431 -14.280 1.00 98.00 95 GLU A C 1
ATOM 725 O O . GLU A 1 95 ? 5.060 1.397 -14.131 1.00 98.00 95 GLU A O 1
ATOM 730 N N . ALA A 1 96 ? 6.904 2.599 -13.700 1.00 98.31 96 ALA A N 1
ATOM 731 C CA . ALA A 1 96 ? 7.513 1.594 -12.833 1.00 98.31 96 ALA A CA 1
ATOM 732 C C . ALA A 1 96 ? 6.793 1.505 -11.480 1.00 98.31 96 ALA A C 1
ATOM 734 O O . ALA A 1 96 ? 6.578 0.404 -10.972 1.00 98.31 96 ALA A O 1
ATOM 735 N N . ALA A 1 97 ? 6.395 2.648 -10.914 1.00 98.56 97 ALA A N 1
ATOM 736 C CA . ALA A 1 97 ? 5.598 2.694 -9.693 1.00 98.56 97 ALA A CA 1
ATOM 737 C C . ALA A 1 97 ? 4.200 2.100 -9.912 1.00 98.56 97 ALA A C 1
ATOM 739 O O . ALA A 1 97 ? 3.753 1.278 -9.117 1.00 98.56 97 ALA A O 1
ATOM 740 N N . GLN A 1 98 ? 3.538 2.429 -11.023 1.00 98.56 98 GLN A N 1
ATOM 741 C CA . GLN A 1 98 ? 2.244 1.846 -11.369 1.00 98.56 98 GLN A CA 1
ATOM 742 C C . GLN A 1 98 ? 2.357 0.330 -11.545 1.00 98.56 98 GLN A C 1
ATOM 744 O O . GLN A 1 98 ? 1.563 -0.411 -10.972 1.00 98.56 98 GLN A O 1
ATOM 749 N N . TYR A 1 99 ? 3.397 -0.144 -12.243 1.00 98.06 99 TYR A N 1
ATOM 750 C CA . TYR A 1 99 ? 3.675 -1.575 -12.336 1.00 98.06 99 TYR A CA 1
ATOM 751 C C . TYR A 1 99 ? 3.806 -2.217 -10.949 1.00 98.06 99 TYR A C 1
ATOM 753 O O . TYR A 1 99 ? 3.226 -3.274 -10.711 1.00 98.06 99 TYR A O 1
ATOM 761 N N . ALA A 1 100 ? 4.536 -1.593 -10.022 1.00 98.38 100 ALA A N 1
ATOM 762 C CA . ALA A 1 100 ? 4.670 -2.101 -8.660 1.00 98.38 100 ALA A CA 1
ATOM 763 C C . ALA A 1 100 ? 3.306 -2.238 -7.967 1.00 98.38 100 ALA A C 1
ATOM 765 O O . ALA A 1 100 ? 2.997 -3.294 -7.430 1.00 98.38 100 ALA A O 1
ATOM 766 N N . ILE A 1 101 ? 2.473 -1.201 -8.044 1.00 98.44 101 ILE A N 1
ATOM 767 C CA . ILE A 1 101 ? 1.148 -1.128 -7.414 1.00 98.44 101 ILE A CA 1
ATOM 768 C C . ILE A 1 101 ? 0.127 -2.093 -8.037 1.00 98.44 101 ILE A C 1
ATOM 770 O O . ILE A 1 101 ? -0.759 -2.596 -7.338 1.00 98.44 101 ILE A O 1
ATOM 774 N N . ASP A 1 102 ? 0.254 -2.379 -9.329 1.00 97.81 102 ASP A N 1
ATOM 775 C CA . ASP A 1 102 ? -0.610 -3.328 -10.037 1.00 97.81 102 ASP A CA 1
ATOM 776 C C . ASP A 1 102 ? -0.237 -4.789 -9.756 1.00 97.81 102 ASP A C 1
ATOM 778 O O . ASP A 1 102 ? -1.097 -5.666 -9.839 1.00 97.81 102 ASP A O 1
ATOM 782 N N . ASN A 1 103 ? 1.032 -5.057 -9.428 1.00 97.12 103 ASN A N 1
ATOM 783 C CA . ASN A 1 103 ? 1.552 -6.416 -9.252 1.00 97.12 103 ASN A CA 1
ATOM 784 C C . ASN A 1 103 ? 1.793 -6.804 -7.788 1.00 97.12 103 ASN A C 1
ATOM 786 O O . ASN A 1 103 ? 1.924 -7.992 -7.495 1.00 97.12 103 ASN A O 1
ATOM 790 N N . ILE A 1 104 ? 1.837 -5.843 -6.865 1.00 97.00 104 ILE A N 1
ATOM 791 C CA . ILE A 1 104 ? 1.936 -6.134 -5.437 1.00 97.00 104 ILE A CA 1
ATOM 792 C C . ILE A 1 104 ? 0.622 -6.726 -4.914 1.00 97.00 104 ILE A C 1
ATOM 794 O O . ILE A 1 104 ? -0.470 -6.195 -5.132 1.00 97.00 104 ILE A O 1
ATOM 798 N N . VAL A 1 105 ? 0.741 -7.828 -4.178 1.00 96.31 105 VAL A N 1
ATOM 799 C CA . VAL A 1 105 ? -0.370 -8.481 -3.484 1.00 96.31 105 VAL A CA 1
ATOM 800 C C . VAL A 1 105 ? -0.101 -8.386 -1.991 1.00 96.31 105 VAL A C 1
ATOM 802 O O . VAL A 1 105 ? 0.857 -8.973 -1.496 1.00 96.31 105 VAL A O 1
ATOM 805 N N . PHE A 1 106 ? -0.941 -7.639 -1.283 1.00 96.25 106 PHE A N 1
ATOM 806 C CA . PHE A 1 106 ? -0.820 -7.415 0.153 1.00 96.25 106 PHE A CA 1
ATOM 807 C C . PHE A 1 106 ? -2.202 -7.326 0.795 1.00 96.25 106 PHE A C 1
ATOM 809 O O . PHE A 1 106 ? -3.184 -7.005 0.119 1.00 96.25 106 PHE A O 1
ATOM 816 N N . ASP A 1 107 ? -2.273 -7.599 2.095 1.00 98.19 107 ASP A N 1
ATOM 817 C CA . ASP A 1 107 ? -3.480 -7.353 2.878 1.00 98.19 107 ASP A CA 1
ATOM 818 C C . ASP A 1 107 ? -3.481 -5.899 3.367 1.00 98.19 107 ASP A C 1
ATOM 820 O O . ASP A 1 107 ? -2.867 -5.538 4.370 1.00 98.19 107 ASP A O 1
ATOM 824 N N . TRP A 1 108 ? -4.150 -5.034 2.610 1.00 98.69 108 TRP A N 1
ATOM 825 C CA . TRP A 1 108 ? -4.214 -3.606 2.917 1.00 98.69 108 TRP A CA 1
ATOM 826 C C . TRP A 1 108 ? -5.060 -3.294 4.150 1.00 98.69 108 TRP A C 1
ATOM 828 O O . TRP A 1 108 ? -4.809 -2.298 4.825 1.00 98.69 108 TRP A O 1
ATOM 838 N N . LYS A 1 109 ? -6.027 -4.160 4.468 1.00 98.75 109 LYS A N 1
ATOM 839 C CA . LYS A 1 109 ? -6.847 -4.045 5.675 1.00 98.75 109 LYS A CA 1
ATOM 840 C C . LYS A 1 109 ? -6.015 -4.330 6.919 1.00 98.75 109 LYS A C 1
ATOM 842 O O . LYS A 1 109 ? -6.107 -3.589 7.892 1.00 98.75 109 LYS A O 1
ATOM 847 N N . GLU A 1 110 ? -5.156 -5.342 6.852 1.00 98.62 110 GLU A N 1
ATOM 848 C CA . GLU A 1 110 ? -4.179 -5.630 7.905 1.00 98.62 110 GLU A CA 1
ATOM 849 C C . GLU A 1 110 ? -3.183 -4.473 8.090 1.00 98.62 110 GLU A C 1
ATOM 851 O O . GLU A 1 110 ? -2.888 -4.074 9.217 1.00 98.62 110 GLU A O 1
ATOM 856 N N . ASN A 1 111 ? -2.698 -3.877 6.996 1.00 98.75 111 ASN A N 1
ATOM 857 C CA . ASN A 1 111 ? -1.831 -2.697 7.079 1.00 98.75 111 ASN A CA 1
ATOM 858 C C . ASN A 1 111 ? -2.536 -1.508 7.750 1.00 98.75 111 ASN A C 1
ATOM 860 O O . ASN A 1 111 ? -1.948 -0.860 8.619 1.00 98.75 111 ASN A O 1
ATOM 864 N N . ALA A 1 112 ? -3.797 -1.251 7.391 1.00 98.81 112 ALA A N 1
ATOM 865 C CA . ALA A 1 112 ? -4.604 -0.206 8.015 1.00 98.81 112 ALA A CA 1
ATOM 866 C C . ALA A 1 112 ? -4.797 -0.463 9.517 1.00 98.81 112 ALA A C 1
ATOM 868 O O . ALA A 1 112 ? -4.632 0.461 10.311 1.00 98.81 112 ALA A O 1
ATOM 869 N N . LEU A 1 113 ? -5.069 -1.712 9.917 1.00 98.81 113 LEU A N 1
ATOM 870 C CA . LEU A 1 113 ? -5.205 -2.103 11.323 1.00 98.81 113 LEU A CA 1
ATOM 871 C C . LEU A 1 113 ? -3.919 -1.846 12.116 1.00 98.81 113 LEU A C 1
ATOM 873 O O . LEU A 1 113 ? -3.965 -1.206 13.163 1.00 98.81 113 LEU A O 1
ATOM 877 N N . LYS A 1 114 ? -2.755 -2.246 11.596 1.00 98.62 114 LYS A N 1
ATOM 878 C CA . LYS A 1 114 ? -1.465 -1.986 12.261 1.00 98.62 114 LYS A CA 1
ATOM 879 C C . LYS A 1 114 ? -1.168 -0.494 12.410 1.00 98.62 114 LYS A C 1
ATOM 881 O O . LYS A 1 114 ? -0.615 -0.066 13.422 1.00 98.62 114 LYS A O 1
ATOM 886 N N . LYS A 1 115 ? -1.535 0.316 11.413 1.00 98.44 115 LYS A N 1
ATOM 887 C CA . LYS A 1 115 ? -1.430 1.779 11.503 1.00 98.44 115 LYS A CA 1
ATOM 888 C C . LYS A 1 115 ? -2.389 2.354 12.538 1.00 98.44 115 LYS A C 1
ATOM 890 O O . LYS A 1 115 ? -1.978 3.212 13.314 1.00 98.44 115 LYS A O 1
ATOM 895 N N . ALA A 1 116 ? -3.623 1.861 12.579 1.00 98.62 116 ALA A N 1
ATOM 896 C CA . ALA A 1 116 ? -4.606 2.253 13.580 1.00 98.62 116 ALA A CA 1
ATOM 897 C C . ALA A 1 116 ? -4.111 1.964 15.001 1.00 98.62 116 ALA A C 1
ATOM 899 O O . ALA A 1 116 ? -4.154 2.854 15.845 1.00 98.62 116 ALA A O 1
ATOM 900 N N . GLN A 1 117 ? -3.563 0.766 15.226 1.00 98.50 117 GLN A N 1
ATOM 901 C CA . GLN A 1 117 ? -2.960 0.358 16.497 1.00 98.50 117 GLN A CA 1
ATOM 902 C C . GLN A 1 117 ? -1.822 1.292 16.904 1.00 98.50 117 GLN A C 1
ATOM 904 O O . GLN A 1 117 ? -1.849 1.822 18.006 1.00 98.50 117 GLN A O 1
ATOM 909 N N . SER A 1 118 ? -0.874 1.586 16.006 1.00 98.19 118 SER A N 1
ATOM 910 C CA . SER A 1 118 ? 0.213 2.527 16.321 1.00 98.19 118 SER A CA 1
ATOM 911 C C . SER A 1 118 ? -0.314 3.921 16.682 1.00 98.19 118 SER A C 1
ATOM 913 O O . SER A 1 118 ? 0.127 4.507 17.665 1.00 98.19 118 SER A O 1
ATOM 915 N N . TYR A 1 119 ? -1.309 4.456 15.966 1.00 98.19 119 TYR A N 1
ATOM 916 C CA . TYR A 1 119 ? -1.893 5.753 16.328 1.00 98.19 119 TYR A CA 1
ATOM 917 C C . TYR A 1 119 ? -2.639 5.731 17.669 1.00 98.19 119 TYR A C 1
ATOM 919 O O . TYR A 1 119 ? -2.542 6.684 18.448 1.00 98.19 119 TYR A O 1
ATOM 927 N N . ALA A 1 120 ? -3.370 4.658 17.956 1.00 98.31 120 ALA A N 1
ATOM 928 C CA . ALA A 1 120 ? -4.080 4.500 19.217 1.00 98.31 120 ALA A CA 1
ATOM 929 C C . ALA A 1 120 ? -3.109 4.325 20.396 1.00 98.31 120 ALA A C 1
ATOM 931 O O . ALA A 1 120 ? -3.226 5.024 21.399 1.00 98.31 120 ALA A O 1
ATOM 932 N N . GLU A 1 121 ? -2.109 3.454 20.268 1.00 97.62 121 GLU A N 1
ATOM 933 C CA . GLU A 1 121 ? -1.175 3.114 21.344 1.00 97.62 121 GLU A CA 1
ATOM 934 C C . GLU A 1 121 ? -0.100 4.188 21.545 1.00 97.62 121 GLU A C 1
ATOM 936 O O . GLU A 1 121 ? 0.087 4.684 22.659 1.00 97.62 121 GLU A O 1
ATOM 941 N N . ASP A 1 122 ? 0.581 4.597 20.471 1.00 97.62 122 ASP A N 1
ATOM 942 C CA . ASP A 1 122 ? 1.740 5.491 20.562 1.00 97.62 122 ASP A CA 1
ATOM 943 C C . ASP A 1 122 ? 1.326 6.960 20.704 1.00 97.62 122 ASP A C 1
ATOM 945 O O . ASP A 1 122 ? 2.047 7.759 21.309 1.00 97.62 122 ASP A O 1
ATOM 949 N N . MET A 1 123 ? 0.171 7.334 20.139 1.00 97.19 123 MET A N 1
ATOM 950 C CA . MET A 1 123 ? -0.313 8.721 20.129 1.00 97.19 123 MET A CA 1
ATOM 951 C C . MET A 1 123 ? -1.591 8.939 20.944 1.00 97.19 123 MET A C 1
ATOM 953 O O . MET A 1 123 ? -2.022 10.087 21.074 1.00 97.19 123 MET A O 1
ATOM 957 N N . SER A 1 124 ? -2.183 7.886 21.527 1.00 97.69 124 SER A N 1
ATOM 958 C CA . SER A 1 124 ? -3.410 7.980 22.340 1.00 97.69 124 SER A CA 1
ATOM 959 C C . SER A 1 124 ? -4.557 8.698 21.615 1.00 97.69 124 SER A C 1
ATOM 961 O O . SER A 1 124 ? -5.322 9.453 22.221 1.00 97.69 124 SER A O 1
ATOM 963 N N . MET A 1 125 ? -4.641 8.512 20.295 1.00 98.25 125 MET A N 1
ATOM 964 C CA . MET A 1 125 ? -5.686 9.109 19.465 1.00 98.25 125 MET A CA 1
ATOM 965 C C . MET A 1 125 ? -7.025 8.396 19.685 1.00 98.25 125 MET A C 1
ATOM 967 O O . MET A 1 125 ? -7.062 7.196 19.934 1.00 98.25 125 MET A O 1
ATOM 971 N N . SER A 1 126 ? -8.137 9.130 19.576 1.00 98.38 126 SER A N 1
ATOM 972 C CA . SER A 1 126 ? -9.474 8.523 19.584 1.00 98.38 126 SER A CA 1
ATOM 973 C C . SER A 1 126 ? -9.761 7.806 18.267 1.00 98.38 126 SER A C 1
ATOM 975 O O . SER A 1 126 ? -9.270 8.238 17.226 1.00 98.38 126 SER A O 1
ATOM 977 N N . ASP A 1 127 ? -10.651 6.815 18.277 1.00 98.44 127 ASP A N 1
ATOM 978 C CA . ASP A 1 127 ? -11.039 6.038 17.087 1.00 98.44 127 ASP A CA 1
ATOM 979 C C . ASP A 1 127 ? -11.426 6.924 15.896 1.00 98.44 127 ASP A C 1
ATOM 981 O O . ASP A 1 127 ? -11.002 6.692 14.768 1.00 9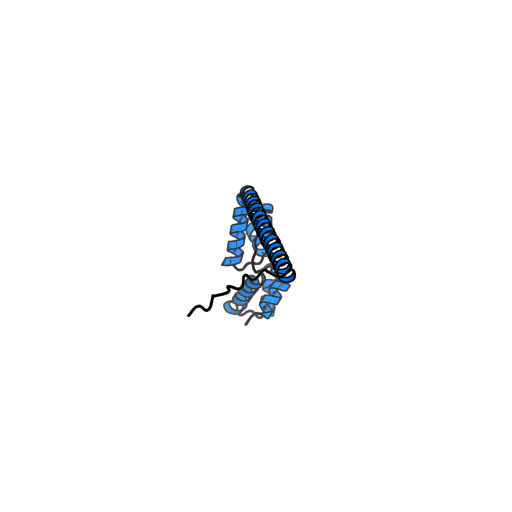8.44 127 ASP A O 1
ATOM 985 N N . SER A 1 128 ? -12.174 8.004 16.145 1.00 98.50 128 SER A N 1
ATOM 986 C CA . SER A 1 128 ? -12.541 8.971 15.105 1.00 98.50 128 SER A CA 1
ATOM 987 C C . SER A 1 128 ? -11.326 9.692 14.511 1.00 98.50 128 SER A C 1
ATOM 989 O O . SER A 1 128 ? -11.256 9.887 13.305 1.00 98.50 128 SER A O 1
ATOM 991 N N . ALA A 1 129 ? -10.360 10.081 15.348 1.00 98.50 129 ALA A N 1
ATOM 992 C CA . ALA A 1 129 ? -9.150 10.757 14.897 1.00 98.50 129 ALA A CA 1
ATOM 993 C C . ALA A 1 129 ? -8.220 9.785 14.161 1.00 98.50 129 ALA A C 1
ATOM 995 O O . ALA A 1 129 ? -7.583 10.176 13.187 1.00 98.50 129 ALA A O 1
ATOM 996 N N . VAL A 1 130 ? -8.164 8.524 14.600 1.00 98.69 130 VAL A N 1
ATOM 997 C CA . VAL A 1 130 ? -7.449 7.452 13.899 1.00 98.69 130 VAL A CA 1
ATOM 998 C C . VAL A 1 130 ? -8.073 7.223 12.525 1.00 98.69 130 VAL A C 1
ATOM 1000 O O . VAL A 1 130 ? -7.353 7.238 11.532 1.00 98.69 130 VAL A O 1
ATOM 1003 N N . TYR A 1 131 ? -9.398 7.095 12.439 1.00 98.81 131 TYR A N 1
ATOM 1004 C CA . TYR A 1 131 ? -10.105 6.943 11.167 1.00 98.81 131 TYR A CA 1
ATOM 1005 C C . TYR A 1 131 ? -9.781 8.086 10.201 1.00 98.81 131 TYR A C 1
ATOM 1007 O O . TYR A 1 131 ? -9.333 7.841 9.080 1.00 98.81 131 TYR A O 1
ATOM 1015 N N . ASP A 1 132 ? -9.943 9.332 10.660 1.00 98.62 132 ASP A N 1
ATOM 1016 C CA . ASP A 1 132 ? -9.669 10.528 9.862 1.00 98.62 132 ASP A CA 1
ATOM 1017 C C . ASP A 1 132 ? -8.209 10.561 9.389 1.00 98.62 132 ASP A C 1
ATOM 1019 O O . ASP A 1 132 ? -7.929 10.907 8.241 1.00 98.62 132 ASP A O 1
ATOM 1023 N N . GLN A 1 133 ? -7.270 10.155 10.248 1.00 98.62 133 GLN A N 1
ATOM 1024 C CA . GLN A 1 133 ? -5.850 10.090 9.916 1.00 98.62 133 GLN A CA 1
ATOM 1025 C C . GLN A 1 133 ? -5.536 9.009 8.873 1.00 98.62 133 GLN A C 1
ATOM 1027 O O . GLN A 1 133 ? -4.716 9.242 7.978 1.00 98.62 133 GLN A O 1
ATOM 1032 N N . LEU A 1 134 ? -6.196 7.850 8.952 1.00 98.75 134 LEU A N 1
ATOM 1033 C CA . LEU A 1 134 ? -6.013 6.760 7.994 1.00 98.75 134 LEU A CA 1
ATOM 1034 C C . LEU A 1 134 ? -6.467 7.159 6.586 1.00 98.75 134 LEU A C 1
ATOM 1036 O O . LEU A 1 134 ? -5.767 6.859 5.622 1.00 98.75 134 LEU A O 1
ATOM 1040 N N . ILE A 1 135 ? -7.596 7.863 6.459 1.00 98.75 135 ILE A N 1
ATOM 1041 C CA . ILE A 1 135 ? -8.139 8.275 5.151 1.00 98.75 135 ILE A CA 1
ATOM 1042 C C . ILE A 1 135 ? -7.585 9.612 4.645 1.00 98.75 135 ILE A C 1
ATOM 1044 O O . ILE A 1 135 ? -7.835 9.992 3.503 1.00 98.75 135 ILE A O 1
ATOM 1048 N N . SER A 1 136 ? -6.877 10.360 5.492 1.00 98.31 136 SER A N 1
ATOM 1049 C CA . SER A 1 136 ? -6.428 11.712 5.167 1.00 98.31 136 SER A CA 1
ATOM 1050 C C . SER A 1 136 ? -5.518 11.733 3.939 1.00 98.31 136 SER A C 1
ATOM 1052 O O . SER A 1 136 ? -4.535 10.996 3.854 1.00 98.31 136 SER A O 1
ATOM 1054 N N . GLU A 1 137 ? -5.784 12.681 3.037 1.00 95.94 137 GLU A N 1
ATOM 1055 C CA . GLU A 1 137 ? -4.945 12.997 1.873 1.00 95.94 137 GLU A CA 1
ATOM 1056 C C . GLU A 1 137 ? -3.519 13.428 2.238 1.00 95.94 137 GLU A C 1
ATOM 1058 O O . GLU A 1 137 ? -2.627 13.396 1.393 1.00 95.94 137 GLU A O 1
ATOM 1063 N N . TYR A 1 138 ? -3.299 13.849 3.483 1.00 93.69 138 TYR A N 1
ATOM 1064 C CA . TYR A 1 138 ? -1.980 14.200 4.018 1.00 93.69 138 TYR A CA 1
ATOM 1065 C C . TYR A 1 138 ? -1.489 13.200 5.075 1.00 93.69 138 TYR A C 1
ATOM 1067 O O . TYR A 1 138 ? -0.414 13.395 5.639 1.00 93.69 138 TYR A O 1
ATOM 1075 N N . GLY A 1 139 ? -2.292 12.176 5.372 1.00 93.94 139 GLY A N 1
ATOM 1076 C CA . GLY A 1 139 ? -1.984 11.107 6.314 1.00 93.94 139 GLY A CA 1
ATOM 1077 C C . GLY A 1 139 ? -1.649 9.820 5.574 1.00 93.94 139 GLY A C 1
ATOM 1078 O O . GLY A 1 139 ? -0.763 9.798 4.721 1.00 93.94 139 GLY A O 1
ATOM 1079 N N . GLU A 1 140 ? -2.354 8.742 5.911 1.00 98.12 140 GLU A N 1
ATOM 1080 C CA . GLU A 1 140 ? -2.017 7.411 5.396 1.00 98.12 140 GLU A CA 1
ATOM 1081 C C . GLU A 1 140 ? -2.667 7.071 4.050 1.00 98.12 140 GLU A C 1
ATOM 1083 O O . GLU A 1 140 ? -2.199 6.144 3.396 1.00 98.12 140 GLU A O 1
ATOM 1088 N N . LYS A 1 141 ? -3.700 7.798 3.597 1.00 98.62 141 LYS A N 1
ATOM 1089 C CA . LYS A 1 141 ? -4.397 7.580 2.309 1.00 98.62 141 LYS A CA 1
ATOM 1090 C C . LYS A 1 141 ? -4.941 6.154 2.094 1.00 98.62 141 LYS A C 1
ATOM 1092 O O . LYS A 1 141 ? -4.969 5.661 0.961 1.00 98.62 141 LYS A O 1
ATOM 1097 N N . PHE A 1 142 ? -5.353 5.471 3.161 1.00 98.81 142 PHE A N 1
ATOM 1098 C CA . PHE A 1 142 ? -6.145 4.246 3.040 1.00 98.81 142 PHE A CA 1
ATOM 1099 C C . PHE A 1 142 ? -7.525 4.551 2.456 1.00 98.81 142 PHE A C 1
ATOM 1101 O O . PHE A 1 142 ? -8.041 5.665 2.568 1.00 98.81 142 PHE A O 1
ATOM 1108 N N . THR A 1 143 ? -8.145 3.543 1.847 1.00 98.75 143 THR A N 1
ATOM 1109 C CA . THR A 1 143 ? -9.560 3.636 1.470 1.00 98.75 143 THR A CA 1
ATOM 1110 C C . THR A 1 143 ? -10.441 3.709 2.718 1.00 98.75 143 THR A C 1
ATOM 1112 O O . THR A 1 143 ? -10.060 3.250 3.798 1.00 98.75 143 THR A O 1
ATOM 1115 N N . ALA A 1 144 ? -11.648 4.257 2.570 1.00 98.62 144 ALA A N 1
ATOM 1116 C CA . ALA A 1 144 ? -12.611 4.310 3.667 1.00 98.62 144 ALA A CA 1
ATOM 1117 C C . ALA A 1 144 ? -12.945 2.903 4.192 1.00 98.62 144 ALA A C 1
ATOM 1119 O O . ALA A 1 144 ? -13.088 2.710 5.394 1.00 98.62 144 ALA A O 1
ATOM 1120 N N . GLU A 1 145 ? -13.015 1.902 3.311 1.00 98.75 145 GLU A N 1
ATOM 1121 C CA . GLU A 1 145 ? -13.290 0.514 3.679 1.00 98.75 145 GLU A CA 1
ATOM 1122 C C . GLU A 1 145 ? -12.148 -0.136 4.475 1.00 98.75 145 GLU A C 1
ATOM 1124 O O . GLU A 1 145 ? -12.407 -0.927 5.384 1.00 98.75 145 GLU A O 1
ATOM 1129 N N . GLU A 1 146 ? -10.892 0.170 4.145 1.00 98.88 146 GLU A N 1
ATOM 1130 C CA . GLU A 1 146 ? -9.719 -0.300 4.897 1.00 98.88 146 GLU A CA 1
ATOM 1131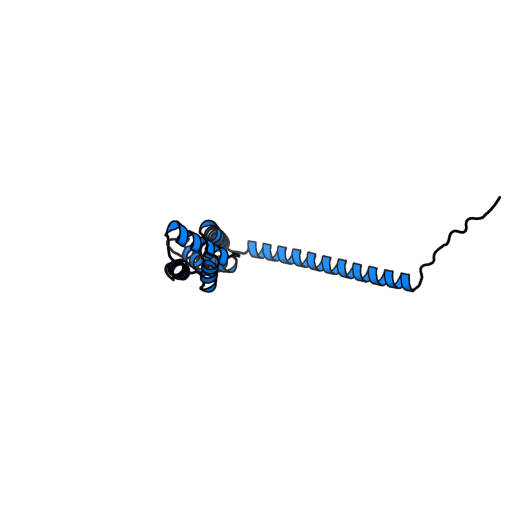 C C . GLU A 1 146 ? -9.625 0.384 6.261 1.00 98.88 146 GLU A C 1
ATOM 1133 O O . GLU A 1 146 ? -9.413 -0.290 7.268 1.00 98.88 146 GLU A O 1
ATOM 1138 N N . ALA A 1 147 ? -9.844 1.700 6.309 1.00 98.81 147 ALA A N 1
ATOM 1139 C CA . ALA A 1 147 ? -9.859 2.454 7.557 1.00 98.81 147 ALA A CA 1
ATOM 1140 C C . ALA A 1 147 ? -11.005 2.012 8.475 1.00 98.81 147 ALA A C 1
ATOM 1142 O O . ALA A 1 147 ? -10.791 1.811 9.666 1.00 98.81 147 ALA A O 1
ATOM 1143 N N . GLN A 1 148 ? -12.208 1.794 7.934 1.00 98.81 148 GLN A N 1
ATOM 1144 C CA . GLN A 1 148 ? -13.338 1.309 8.727 1.00 98.81 148 GLN A CA 1
ATOM 1145 C C . GLN A 1 148 ? -13.058 -0.085 9.286 1.00 98.81 148 GLN A C 1
ATOM 1147 O O . GLN A 1 148 ? -13.284 -0.319 10.468 1.00 98.81 148 GLN A O 1
ATOM 1152 N N . TYR A 1 149 ? -12.509 -0.989 8.467 1.00 98.81 149 TYR A N 1
ATOM 1153 C CA . TYR A 1 149 ? -12.074 -2.295 8.954 1.00 98.81 149 TYR A CA 1
ATOM 1154 C C . TYR A 1 149 ? -11.068 -2.160 10.103 1.00 98.81 149 TYR A C 1
ATOM 1156 O O . TYR A 1 149 ? -11.191 -2.865 11.099 1.00 98.81 149 TYR A O 1
ATOM 1164 N N . ALA A 1 150 ? -10.093 -1.259 9.983 1.00 98.75 150 ALA A N 1
ATOM 1165 C CA . ALA A 1 150 ? -9.101 -1.039 11.025 1.00 98.75 150 ALA A CA 1
ATOM 1166 C C . ALA A 1 150 ? -9.739 -0.600 12.352 1.00 98.75 150 ALA A C 1
ATOM 1168 O O . ALA A 1 150 ? -9.404 -1.162 13.386 1.00 98.75 150 ALA A O 1
ATOM 1169 N N . ILE A 1 151 ? -10.692 0.339 12.319 1.00 98.75 151 ILE A N 1
ATOM 1170 C CA . ILE A 1 151 ? -11.417 0.791 13.518 1.00 98.75 151 ILE A CA 1
ATOM 1171 C C . ILE A 1 151 ? -12.292 -0.315 14.108 1.00 98.75 151 ILE A C 1
ATOM 1173 O O . ILE A 1 151 ? -12.283 -0.518 15.316 1.00 98.75 151 ILE A O 1
ATOM 1177 N N . ASP A 1 152 ? -13.008 -1.065 13.269 1.00 98.62 152 ASP A N 1
ATOM 1178 C CA . ASP A 1 152 ? -13.890 -2.149 13.721 1.00 98.62 152 ASP A CA 1
ATOM 1179 C C . ASP A 1 152 ? -13.128 -3.289 14.427 1.00 98.62 152 ASP A C 1
ATOM 1181 O O . ASP A 1 152 ? -13.738 -4.089 15.137 1.00 98.62 152 ASP A O 1
ATOM 1185 N N . ASN A 1 153 ? -11.811 -3.381 14.213 1.00 98.56 153 ASN A N 1
ATOM 1186 C CA . ASN A 1 153 ? -10.931 -4.412 14.770 1.00 98.56 153 ASN A CA 1
ATOM 1187 C C . ASN A 1 153 ? -9.868 -3.839 15.731 1.00 98.56 153 ASN A C 1
ATOM 1189 O O . ASN A 1 153 ? -8.921 -4.545 16.075 1.00 98.56 153 ASN A O 1
ATOM 1193 N N . LEU A 1 154 ? -10.004 -2.576 16.143 1.00 95.25 154 LEU A N 1
ATOM 1194 C CA . LEU A 1 154 ? -9.120 -1.917 17.103 1.00 95.25 154 LEU A CA 1
ATOM 1195 C C . LEU A 1 154 ? -9.558 -2.282 18.537 1.00 95.25 154 LEU A C 1
ATOM 1197 O O . LEU A 1 154 ? -10.741 -2.154 18.857 1.00 95.25 154 LEU A O 1
ATOM 1201 N N . GLU A 1 155 ? -8.633 -2.776 19.371 1.00 83.75 155 GLU A N 1
ATOM 1202 C CA . GLU A 1 155 ? -8.897 -3.195 20.768 1.00 83.75 155 GLU A CA 1
ATOM 1203 C C . GLU A 1 155 ? -8.643 -2.090 21.804 1.00 83.75 155 GLU A C 1
ATOM 1205 O O . GLU A 1 155 ? -7.703 -1.286 21.608 1.00 83.75 155 GLU A O 1
#

Radius of gyration: 30.18 Å; chains: 1; bounding box: 38×106×42 Å

Organism: NCBI:txid414771

Foldseek 3Di:
DDDDDDDPPDDDDPVRVVVVVVVVVVVVVVVVVVVVVVVVVVVVVVVVVVVVVVDDPLLVVLLVQLVCCCPVVLAALVRSLCQCCDPVHVNGDSVSNVSSSVPDDDDNLVSLLVQLQCCCPVVVDDLVVSLCQCCDPPHRNHDNVSSVSNSVPHD

Sequence (155 aa):
MAEKTDAPTATPTAEELKAIEEETKKKAEADKKAKEEAEAKDKAAAEAKAKEDSVPREHKSALKKAEMYAEAMNMSKTGIYDQLTSEYGENFPPEAAQYAIDNIVFDWKENALKKAQSYAEDMSMSDSAVYDQLISEYGEKFTAEEAQYAIDNLE

Secondary structure (DSSP, 8-state):
----------PPPHHHHHHHHHHHHHHHHHHHHHHHHHHHHHHHHHHHHHHHHHS-HHHHHHHHHHHHHHHHH---HHHHHHHHH-TTTT---HHHHHHHHHH----HHHHHHHHHHHHHHHH---HHHHHHHHH-TTTT---HHHHHHHHHT--

InterPro domains:
  IPR011434 Putative host cell surface-exposed lipoprotein Ltp-like, HTH region [PF07553] (58-104)
  IPR011434 Putative host cell surface-exposed lipoprotein Ltp-like, HTH region [PF07553] (107-154)
  IPR036388 Winged helix-like DNA-binding domain superfamily [G3DSA:1.10.10.10] (59-104)
  IPR036388 Winged helix-like DNA-binding domain superfamily [G3DSA:1.10.10.10] (106-154)

pLDDT: mean 85.93, std 16.92, range [43.31, 98.88]